Protein AF-A0A3R7E9Z3-F1 (afdb_monomer)

Structure (mmCIF, N/CA/C/O backbone):
data_AF-A0A3R7E9Z3-F1
#
_entry.id   AF-A0A3R7E9Z3-F1
#
loop_
_atom_site.group_PDB
_atom_site.id
_atom_site.type_symbol
_atom_site.label_atom_id
_atom_site.label_alt_id
_atom_site.label_comp_id
_atom_site.label_asym_id
_atom_site.label_entity_id
_atom_site.label_seq_id
_atom_site.pdbx_PDB_ins_code
_atom_site.Cartn_x
_atom_site.Cartn_y
_atom_site.Cartn_z
_atom_site.occupancy
_atom_site.B_iso_or_equiv
_atom_site.auth_seq_id
_atom_site.auth_comp_id
_atom_site.auth_asym_id
_atom_site.auth_atom_id
_atom_site.pdbx_PDB_model_num
ATOM 1 N N . MET A 1 1 ? -9.353 -17.789 -30.869 1.00 37.81 1 MET A N 1
ATOM 2 C CA . MET A 1 1 ? -8.575 -18.249 -29.701 1.00 37.81 1 MET A CA 1
ATOM 3 C C . MET A 1 1 ? -8.057 -16.999 -29.021 1.00 37.81 1 MET A C 1
ATOM 5 O O . MET A 1 1 ? -7.389 -16.222 -29.685 1.00 37.81 1 MET A O 1
ATOM 9 N N . VAL A 1 2 ? -8.479 -16.717 -27.787 1.00 46.06 2 VAL A N 1
ATOM 10 C CA . VAL A 1 2 ? -7.988 -15.546 -27.046 1.00 46.06 2 VAL A CA 1
ATOM 11 C C . VAL A 1 2 ? -6.638 -15.955 -26.483 1.00 46.06 2 VAL A C 1
ATOM 13 O O . VAL A 1 2 ? -6.584 -16.703 -25.510 1.00 46.06 2 VAL A O 1
ATOM 16 N N . GLU A 1 3 ? -5.557 -15.566 -27.155 1.00 47.97 3 GLU A N 1
ATOM 17 C CA . GLU A 1 3 ? -4.225 -15.721 -26.585 1.00 47.97 3 GLU A CA 1
ATOM 18 C C . GLU A 1 3 ? -4.211 -14.959 -25.264 1.00 47.97 3 GLU A C 1
ATOM 20 O O . GLU A 1 3 ? -4.475 -13.755 -25.214 1.00 47.97 3 GLU A O 1
ATOM 25 N N . VAL A 1 4 ? -3.974 -15.687 -24.175 1.00 54.28 4 VAL A N 1
ATOM 26 C CA . VAL A 1 4 ? -3.739 -15.102 -22.860 1.00 54.28 4 VAL A CA 1
ATOM 27 C C . VAL A 1 4 ? -2.379 -14.418 -22.957 1.00 54.28 4 VAL A C 1
ATOM 29 O O . VAL A 1 4 ? -1.350 -14.986 -22.604 1.00 54.28 4 VAL A O 1
ATOM 32 N N . CYS A 1 5 ? -2.357 -13.221 -23.543 1.00 60.66 5 CYS A N 1
ATOM 33 C CA . CYS A 1 5 ? -1.170 -12.393 -23.573 1.00 60.66 5 CYS A CA 1
ATOM 34 C C . CYS A 1 5 ? -0.888 -12.023 -22.117 1.00 60.66 5 CYS A C 1
ATOM 36 O O . CYS A 1 5 ? -1.665 -11.317 -21.475 1.00 60.66 5 CYS A O 1
ATOM 38 N N . VAL A 1 6 ? 0.186 -12.580 -21.567 1.00 60.25 6 VAL A N 1
ATOM 39 C CA . VAL A 1 6 ? 0.699 -12.203 -20.246 1.00 60.25 6 VAL A CA 1
ATOM 40 C C . VAL A 1 6 ? 1.762 -11.120 -20.420 1.00 60.25 6 VAL A C 1
ATOM 42 O O . VAL A 1 6 ? 1.798 -10.172 -19.642 1.00 60.25 6 VAL A O 1
ATOM 45 N N . VAL A 1 7 ? 2.565 -11.207 -21.486 1.00 63.84 7 VAL A N 1
ATOM 46 C CA . VAL A 1 7 ? 3.651 -10.277 -21.816 1.00 63.84 7 VAL A CA 1
ATOM 47 C C . VAL A 1 7 ? 3.610 -9.977 -23.315 1.00 63.84 7 VAL A C 1
ATOM 49 O O . VAL A 1 7 ? 3.433 -10.896 -24.115 1.00 63.84 7 VAL A O 1
ATOM 52 N N . LYS A 1 8 ? 3.745 -8.699 -23.686 1.00 65.25 8 LYS A N 1
ATOM 53 C CA . LYS A 1 8 ? 3.861 -8.261 -25.086 1.00 65.25 8 LYS A CA 1
ATOM 54 C C . LYS A 1 8 ? 5.124 -8.803 -25.775 1.00 65.25 8 LYS A C 1
ATOM 56 O O . LYS A 1 8 ? 5.996 -9.388 -25.137 1.00 65.25 8 LYS A O 1
ATOM 61 N N . SER A 1 9 ? 5.193 -8.636 -27.096 1.00 72.94 9 SER A N 1
ATOM 62 C CA . SER A 1 9 ? 6.244 -9.204 -27.944 1.00 72.94 9 SER A CA 1
ATOM 63 C C . SER A 1 9 ? 7.660 -8.782 -27.496 1.00 72.94 9 SER A C 1
ATOM 65 O O . SER A 1 9 ? 7.829 -7.731 -26.874 1.00 72.94 9 SER A O 1
ATOM 67 N N . PRO A 1 10 ? 8.713 -9.556 -27.818 1.00 72.25 10 PRO A N 1
ATOM 68 C CA . PRO A 1 10 ? 10.090 -9.213 -27.445 1.00 72.25 10 PRO A CA 1
ATOM 69 C C . PRO A 1 10 ? 10.573 -7.864 -28.009 1.00 72.25 10 PRO A C 1
ATOM 71 O O . PRO A 1 10 ? 11.439 -7.238 -27.403 1.00 72.25 10 PRO A O 1
ATOM 74 N N . ALA A 1 11 ? 9.989 -7.385 -29.114 1.00 73.94 11 ALA A N 1
ATOM 75 C CA . ALA A 1 11 ? 10.255 -6.047 -29.644 1.00 73.94 11 ALA A CA 1
ATOM 76 C C . ALA A 1 11 ? 9.700 -4.947 -28.718 1.00 73.94 11 ALA A C 1
ATOM 78 O O . ALA A 1 11 ? 10.416 -4.006 -28.389 1.00 73.94 11 ALA A O 1
ATOM 79 N N . ASP A 1 12 ? 8.477 -5.123 -28.203 1.00 74.50 12 ASP A N 1
ATOM 80 C CA . ASP A 1 12 ? 7.865 -4.194 -27.243 1.00 74.50 12 ASP A CA 1
ATOM 81 C C . ASP A 1 12 ? 8.639 -4.145 -25.914 1.00 74.50 1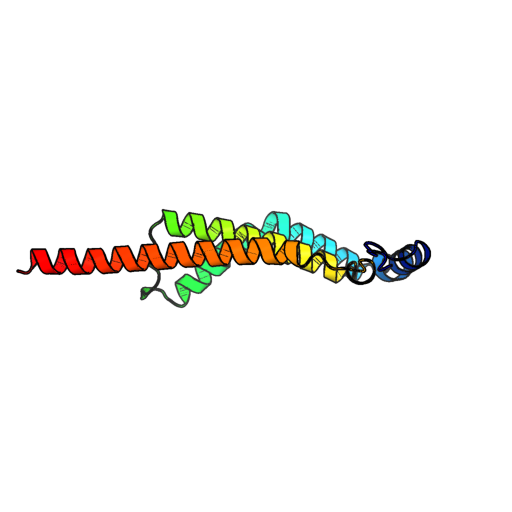2 ASP A C 1
ATOM 83 O O . ASP A 1 12 ? 8.715 -3.101 -25.267 1.00 74.50 12 ASP A O 1
ATOM 87 N N . PHE A 1 13 ? 9.229 -5.274 -25.498 1.00 75.94 13 PHE A N 1
ATOM 88 C CA . PHE A 1 13 ? 10.103 -5.329 -24.323 1.00 75.94 13 PHE A CA 1
ATOM 89 C C . PHE A 1 13 ? 11.381 -4.513 -24.524 1.00 75.94 13 PHE A C 1
ATOM 91 O O . PHE A 1 13 ? 11.788 -3.774 -23.627 1.00 75.94 13 PHE A O 1
ATOM 98 N N . GLN A 1 14 ? 12.011 -4.641 -25.692 1.00 78.56 14 GLN A N 1
ATOM 99 C CA . GLN A 1 14 ? 13.234 -3.914 -26.006 1.00 78.56 14 GLN A CA 1
ATOM 100 C C . GLN A 1 14 ? 12.973 -2.407 -26.119 1.00 78.56 14 GLN A C 1
ATOM 102 O O . GLN A 1 14 ? 13.747 -1.624 -25.570 1.00 78.56 14 GLN A O 1
ATOM 107 N N . ASP A 1 15 ? 11.856 -2.007 -26.728 1.00 81.06 15 ASP A N 1
ATOM 108 C CA . ASP A 1 15 ? 11.437 -0.605 -26.774 1.00 81.06 15 ASP A CA 1
ATOM 109 C C . ASP A 1 15 ? 11.167 -0.057 -25.370 1.00 81.06 15 ASP A C 1
ATOM 111 O O . ASP A 1 15 ? 11.746 0.964 -25.001 1.00 81.06 15 ASP A O 1
ATOM 115 N N . TRP A 1 16 ? 10.396 -0.769 -24.536 1.00 80.50 16 TRP A N 1
ATOM 116 C CA . TRP A 1 16 ? 10.174 -0.383 -23.137 1.00 80.50 16 TRP A CA 1
ATOM 117 C C . TRP A 1 16 ? 11.485 -0.236 -22.355 1.00 80.50 16 TRP A C 1
ATOM 119 O O . TRP A 1 16 ? 11.661 0.724 -21.602 1.00 80.50 16 TRP A O 1
ATOM 129 N N . TRP A 1 17 ? 12.424 -1.164 -22.544 1.00 80.38 17 TRP A N 1
ATOM 130 C CA . TRP A 1 17 ? 13.727 -1.120 -21.887 1.00 80.38 17 TRP A CA 1
ATOM 131 C C . TRP A 1 17 ? 14.530 0.120 -22.303 1.00 80.38 17 TRP A C 1
ATOM 133 O O . TRP A 1 17 ? 15.148 0.791 -21.479 1.00 80.38 17 TRP A O 1
ATOM 143 N N . VAL A 1 18 ? 14.508 0.479 -23.583 1.00 80.31 18 VAL A N 1
ATOM 144 C CA . VAL A 1 18 ? 15.250 1.646 -24.072 1.00 80.31 18 VAL A CA 1
ATOM 145 C C . VAL A 1 18 ? 14.574 2.960 -23.670 1.00 80.31 18 VAL A C 1
ATOM 147 O O . VAL A 1 18 ? 15.277 3.933 -23.400 1.00 80.31 18 VAL A O 1
ATOM 150 N N . THR A 1 19 ? 13.243 3.014 -23.589 1.00 76.19 19 THR A N 1
ATOM 151 C CA . THR A 1 19 ? 12.517 4.261 -23.302 1.00 76.19 19 THR A CA 1
ATOM 152 C C . THR A 1 19 ? 12.292 4.519 -21.814 1.00 76.19 19 THR A C 1
ATOM 154 O O . THR A 1 19 ? 12.465 5.647 -21.364 1.00 76.19 19 THR A O 1
ATOM 157 N N . GLU A 1 20 ? 11.908 3.502 -21.039 1.00 74.69 20 GLU A N 1
ATOM 158 C CA . GLU A 1 20 ? 11.457 3.666 -19.645 1.00 74.69 20 GLU A CA 1
ATOM 159 C C . GLU A 1 20 ? 12.565 3.321 -18.633 1.00 74.69 20 GLU A C 1
ATOM 161 O O . GLU A 1 20 ? 12.675 3.961 -17.589 1.00 74.69 20 GLU A O 1
ATOM 166 N N . MET A 1 21 ? 13.439 2.352 -18.938 1.00 69.50 21 MET A N 1
ATOM 167 C CA . MET A 1 21 ? 14.581 2.001 -18.071 1.00 69.50 21 MET A CA 1
ATOM 168 C C . MET A 1 21 ? 15.774 2.955 -18.241 1.00 69.50 21 MET A C 1
ATOM 170 O O . MET A 1 21 ? 16.552 3.139 -17.307 1.00 69.50 21 MET A O 1
ATOM 174 N N . ASN A 1 22 ? 15.897 3.612 -19.397 1.00 68.00 22 ASN A N 1
ATOM 175 C CA . ASN A 1 22 ? 16.953 4.595 -19.667 1.00 68.00 22 ASN A CA 1
ATOM 176 C C . ASN A 1 22 ? 16.599 6.009 -19.147 1.00 68.00 22 ASN A C 1
ATOM 178 O O . ASN A 1 22 ? 17.460 6.880 -19.021 1.00 68.00 22 ASN A O 1
ATOM 182 N N . ALA A 1 23 ? 15.332 6.236 -18.780 1.00 63.88 23 ALA A N 1
ATOM 183 C CA . ALA A 1 23 ? 14.871 7.436 -18.092 1.00 63.88 23 ALA A CA 1
ATOM 184 C C . ALA A 1 23 ? 15.157 7.317 -16.581 1.00 63.88 23 ALA A C 1
ATOM 186 O O . ALA A 1 23 ? 14.318 6.884 -15.790 1.00 63.88 23 ALA A O 1
ATOM 187 N N . GLY A 1 24 ? 16.361 7.712 -16.153 1.00 69.19 24 GLY A N 1
ATOM 188 C CA . GLY A 1 24 ? 16.870 7.470 -14.790 1.00 69.19 24 GLY A CA 1
ATOM 189 C C . GLY A 1 24 ? 15.958 7.898 -13.622 1.00 69.19 24 GLY A C 1
ATOM 190 O O . GLY A 1 24 ? 16.040 7.318 -12.539 1.00 69.19 24 GLY A O 1
ATOM 191 N N . TYR A 1 25 ? 15.047 8.857 -13.822 1.00 81.00 25 TYR A N 1
ATOM 192 C CA . TYR A 1 25 ? 14.107 9.303 -12.785 1.00 81.00 25 TYR A CA 1
ATOM 193 C C . TYR A 1 25 ? 13.040 8.254 -12.422 1.00 81.00 25 TYR A C 1
ATOM 195 O O . TYR A 1 25 ? 12.749 8.062 -11.241 1.00 81.00 25 TYR A O 1
ATOM 203 N N . GLN A 1 26 ? 12.466 7.550 -13.403 1.00 81.12 26 GLN A N 1
ATOM 204 C CA . GLN A 1 26 ? 11.424 6.544 -13.144 1.00 81.12 26 GLN A CA 1
ATOM 205 C C . GLN A 1 26 ? 11.994 5.326 -12.421 1.00 81.12 26 GLN A C 1
ATOM 207 O O . GLN A 1 26 ? 11.369 4.792 -11.502 1.00 81.12 26 GLN A O 1
ATOM 212 N N . LEU A 1 27 ? 13.216 4.936 -12.787 1.00 82.56 27 LEU A N 1
ATOM 213 C CA . LEU A 1 27 ? 13.947 3.877 -12.106 1.00 82.56 27 LEU A CA 1
ATOM 214 C C . LEU A 1 27 ? 14.239 4.252 -10.648 1.00 82.56 27 LEU A C 1
ATOM 216 O O . LEU A 1 27 ? 13.983 3.456 -9.746 1.00 82.56 27 LEU A O 1
ATOM 220 N N . TYR A 1 28 ? 14.703 5.482 -10.404 1.00 85.38 28 TYR A N 1
ATOM 221 C CA . TYR A 1 28 ? 14.943 5.982 -9.050 1.00 85.38 28 TYR A CA 1
ATOM 222 C C . TYR A 1 28 ? 13.665 5.979 -8.201 1.00 85.38 28 TYR A C 1
ATOM 224 O O . TYR A 1 28 ? 13.670 5.479 -7.075 1.00 85.38 28 TYR A O 1
ATOM 232 N N . LEU A 1 29 ? 12.551 6.472 -8.755 1.00 85.69 29 LEU A N 1
ATOM 233 C CA . LEU A 1 29 ? 11.248 6.455 -8.090 1.00 85.69 29 LEU A CA 1
ATOM 234 C C . LEU A 1 29 ? 10.805 5.021 -7.758 1.00 85.69 29 LEU A C 1
ATOM 236 O O . LEU A 1 29 ? 10.341 4.767 -6.650 1.00 85.69 29 LEU A O 1
ATOM 240 N N . CYS A 1 30 ? 10.979 4.075 -8.684 1.00 85.94 30 CYS A N 1
ATOM 241 C CA . CYS A 1 30 ? 10.655 2.666 -8.466 1.00 85.94 30 CYS A CA 1
ATOM 242 C C . CYS A 1 30 ? 11.481 2.052 -7.330 1.00 85.94 30 CYS A C 1
ATOM 244 O O . CYS A 1 30 ? 10.916 1.457 -6.412 1.00 85.94 30 CYS A O 1
ATOM 246 N N . VAL A 1 31 ? 12.802 2.252 -7.337 1.00 87.25 31 VAL A N 1
ATOM 247 C CA . VAL A 1 31 ? 13.694 1.766 -6.272 1.00 87.25 31 VAL A CA 1
ATOM 248 C C . VAL A 1 31 ? 13.303 2.362 -4.920 1.00 87.25 31 VAL A C 1
ATOM 250 O O . VAL A 1 31 ? 13.236 1.642 -3.924 1.00 87.25 31 VAL A O 1
ATOM 253 N N . LEU A 1 32 ? 12.980 3.654 -4.878 1.00 90.12 32 LEU A N 1
ATOM 254 C CA . LEU A 1 32 ? 12.547 4.340 -3.663 1.00 90.12 32 LEU A CA 1
ATOM 255 C C . LEU A 1 32 ? 11.192 3.819 -3.154 1.00 90.12 32 LEU A C 1
ATOM 257 O O . LEU A 1 32 ? 11.037 3.582 -1.957 1.00 90.12 32 LEU A O 1
ATOM 261 N N . LEU A 1 33 ? 10.232 3.552 -4.042 1.00 87.94 33 LEU A N 1
ATOM 262 C CA . LEU A 1 33 ? 8.944 2.947 -3.684 1.00 87.94 33 LEU A CA 1
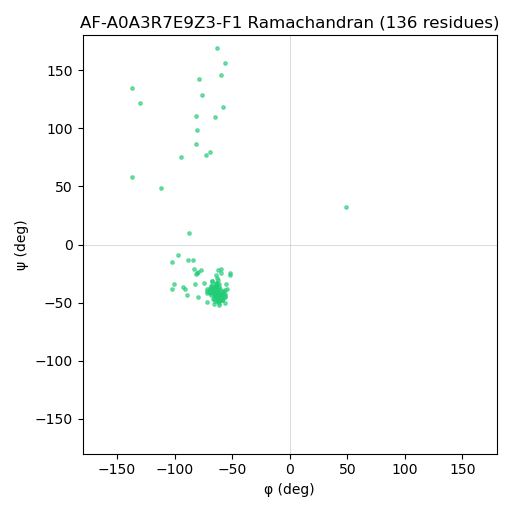ATOM 263 C C . LEU A 1 33 ? 9.096 1.499 -3.190 1.00 87.94 33 LEU A C 1
ATOM 265 O O . LEU A 1 33 ? 8.436 1.110 -2.225 1.00 87.94 33 LEU A O 1
ATOM 269 N N . LEU A 1 34 ? 9.996 0.715 -3.789 1.00 87.69 34 LEU A N 1
ATOM 270 C CA . LEU A 1 34 ? 10.342 -0.630 -3.313 1.00 87.69 34 LEU A CA 1
ATOM 271 C C . LEU A 1 34 ? 11.010 -0.582 -1.936 1.00 87.69 34 LEU A C 1
ATOM 273 O O . LEU A 1 34 ? 10.657 -1.357 -1.045 1.00 87.69 34 LEU A O 1
ATOM 277 N N . PHE A 1 35 ? 11.923 0.366 -1.732 1.00 89.31 35 PHE A N 1
ATOM 278 C CA . PHE A 1 35 ? 12.534 0.607 -0.431 1.00 89.31 35 PHE A CA 1
ATOM 279 C C . PHE A 1 35 ? 11.476 0.973 0.619 1.00 89.31 35 PHE A C 1
ATOM 281 O O . PHE A 1 35 ? 11.461 0.404 1.711 1.00 89.31 35 PHE A O 1
ATOM 288 N N . PHE A 1 36 ? 10.527 1.849 0.282 1.00 88.00 36 PHE A N 1
ATOM 289 C CA . PHE A 1 36 ? 9.424 2.210 1.175 1.00 88.00 36 PHE A CA 1
ATOM 290 C C . PHE A 1 36 ? 8.496 1.031 1.472 1.00 88.00 36 PHE A C 1
ATOM 292 O O . PHE A 1 36 ? 8.096 0.852 2.622 1.00 88.00 36 PHE A O 1
ATOM 299 N N . SER A 1 37 ? 8.208 0.191 0.477 1.00 88.62 37 SER A N 1
ATOM 300 C CA . SER A 1 37 ? 7.434 -1.042 0.652 1.00 88.62 37 SER A CA 1
ATOM 301 C C . SER A 1 37 ? 8.086 -1.981 1.678 1.00 88.62 37 SER A C 1
ATOM 303 O O . SER A 1 37 ? 7.404 -2.538 2.538 1.00 88.62 37 SER A O 1
ATOM 305 N N . LEU A 1 38 ? 9.414 -2.119 1.643 1.00 86.88 38 LEU A N 1
ATOM 306 C CA . LEU A 1 38 ? 10.156 -3.018 2.531 1.00 86.88 38 LEU A CA 1
ATOM 307 C C . LEU A 1 38 ? 10.382 -2.438 3.932 1.00 86.88 38 LEU A C 1
ATOM 309 O O . LEU A 1 38 ? 10.194 -3.142 4.924 1.00 86.88 38 LEU A O 1
ATOM 313 N N . VAL A 1 39 ? 10.789 -1.171 4.014 1.00 87.38 39 VAL A N 1
ATOM 314 C CA . VAL A 1 39 ? 11.306 -0.566 5.253 1.00 87.38 39 VAL A CA 1
ATOM 315 C C . VAL A 1 39 ? 10.266 0.318 5.938 1.00 87.38 39 VAL A C 1
ATOM 317 O O . VAL A 1 39 ? 10.159 0.320 7.165 1.00 87.38 39 VAL A O 1
ATOM 320 N N . ILE A 1 40 ? 9.477 1.066 5.163 1.00 87.50 40 ILE A N 1
ATOM 321 C CA . ILE A 1 40 ? 8.641 2.160 5.684 1.00 87.50 40 ILE A CA 1
ATOM 322 C C . ILE A 1 40 ? 7.165 1.765 5.826 1.00 87.50 40 ILE A C 1
ATOM 324 O O . ILE A 1 40 ? 6.428 2.403 6.576 1.00 87.50 40 ILE A O 1
ATOM 328 N N . ALA A 1 41 ? 6.721 0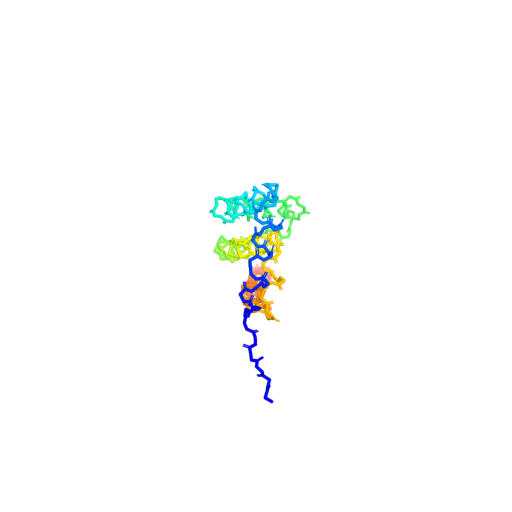.666 5.216 1.00 85.81 41 ALA A N 1
ATOM 329 C CA . ALA A 1 41 ? 5.326 0.232 5.303 1.00 85.81 41 ALA A CA 1
ATOM 330 C C . ALA A 1 41 ? 4.827 0.073 6.758 1.00 85.81 41 ALA A C 1
ATOM 332 O O . ALA A 1 41 ? 3.702 0.455 7.076 1.00 85.81 41 ALA A O 1
ATOM 333 N N . MET A 1 42 ? 5.669 -0.424 7.673 1.00 84.75 42 MET A N 1
ATOM 334 C CA . MET A 1 42 ? 5.301 -0.603 9.086 1.00 84.75 42 MET A CA 1
ATOM 335 C C . MET A 1 42 ? 5.186 0.727 9.857 1.00 84.75 42 MET A C 1
ATOM 337 O O . MET A 1 42 ? 4.168 0.941 10.525 1.00 84.75 42 MET A O 1
ATOM 341 N N . PRO A 1 43 ? 6.166 1.653 9.793 1.00 86.50 43 PRO A N 1
ATOM 342 C CA . PRO A 1 43 ? 5.992 2.979 10.379 1.00 86.50 43 PRO A CA 1
ATOM 343 C C . PRO A 1 43 ? 4.868 3.788 9.714 1.00 86.50 43 PRO A C 1
ATOM 345 O O . PRO A 1 43 ? 4.167 4.495 10.431 1.00 86.50 43 PRO A O 1
ATOM 348 N N . MET A 1 44 ? 4.610 3.638 8.408 1.00 84.44 44 MET A N 1
ATOM 349 C CA . MET A 1 44 ? 3.437 4.237 7.748 1.00 84.44 44 MET A CA 1
ATOM 350 C C . MET A 1 44 ? 2.123 3.710 8.322 1.00 84.44 44 MET A C 1
ATOM 352 O O . MET A 1 44 ? 1.255 4.507 8.676 1.00 84.44 44 MET A O 1
ATOM 356 N N . ALA A 1 45 ? 1.993 2.391 8.498 1.00 85.56 45 ALA A N 1
ATOM 357 C CA . ALA A 1 45 ? 0.826 1.814 9.157 1.00 85.56 45 ALA A CA 1
ATOM 358 C C . ALA A 1 45 ? 0.656 2.418 10.561 1.00 85.56 45 ALA A C 1
ATOM 360 O O . ALA A 1 45 ? -0.393 2.970 10.877 1.00 85.56 45 ALA A O 1
ATOM 361 N N . ARG A 1 46 ? 1.711 2.448 11.382 1.00 85.69 46 ARG A N 1
ATOM 362 C CA . ARG A 1 46 ? 1.657 3.076 12.717 1.00 85.69 46 ARG A CA 1
ATOM 363 C C . ARG A 1 46 ? 1.258 4.550 12.674 1.00 85.69 46 ARG A C 1
ATOM 365 O O . ARG A 1 46 ? 0.473 4.969 13.520 1.00 85.69 46 ARG A O 1
ATOM 372 N N . LEU A 1 47 ? 1.764 5.313 11.707 1.00 86.69 47 LEU A N 1
ATOM 373 C CA . LEU A 1 47 ? 1.444 6.727 11.533 1.00 86.69 47 LEU A CA 1
ATOM 374 C C . LEU A 1 47 ? -0.020 6.929 11.135 1.00 86.69 47 LEU A C 1
ATOM 376 O O . LEU A 1 47 ? -0.677 7.801 11.692 1.00 86.69 47 LEU A O 1
ATOM 380 N N . THR A 1 48 ? -0.571 6.091 10.254 1.00 84.38 48 THR A N 1
ATOM 381 C CA . THR A 1 48 ? -2.009 6.144 9.938 1.00 84.38 48 THR A CA 1
ATOM 382 C C . THR A 1 48 ? -2.877 5.849 11.151 1.00 84.38 48 THR A C 1
ATOM 384 O O . THR A 1 48 ? -3.837 6.580 11.392 1.00 84.38 48 THR A O 1
ATOM 387 N N . PHE A 1 49 ? -2.503 4.870 11.983 1.00 81.44 49 PHE A N 1
ATOM 388 C CA . PHE A 1 49 ? -3.186 4.670 13.258 1.00 81.44 49 PHE A CA 1
ATOM 389 C C . PHE A 1 49 ? -3.010 5.878 14.180 1.00 81.44 49 PHE A C 1
ATOM 391 O O . PHE A 1 49 ? -3.974 6.359 14.754 1.00 81.44 49 PHE A O 1
ATOM 398 N N . PHE A 1 50 ? -1.809 6.430 14.301 1.00 82.69 50 PHE A N 1
ATOM 399 C CA . PHE A 1 50 ? -1.584 7.609 15.133 1.00 82.69 50 PHE A CA 1
ATOM 400 C C . PHE A 1 50 ? -2.457 8.806 14.712 1.00 82.69 50 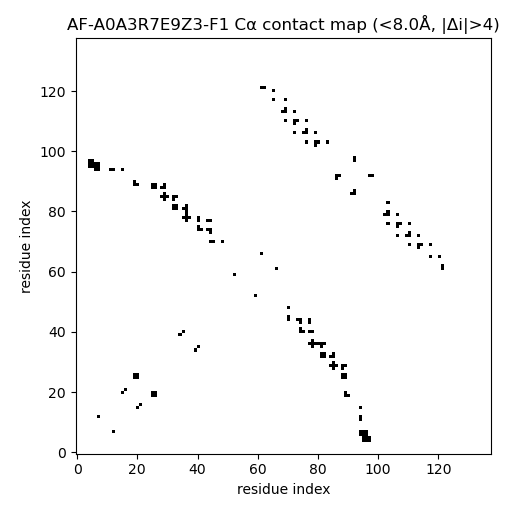PHE A C 1
ATOM 402 O O . PHE A 1 50 ? -3.124 9.403 15.555 1.00 82.69 50 PHE A O 1
ATOM 409 N N . LEU A 1 51 ? -2.524 9.107 13.413 1.00 82.88 51 LEU A N 1
ATOM 410 C CA . LEU A 1 51 ? -3.370 10.171 12.867 1.00 82.88 51 LEU A CA 1
ATOM 411 C C . LEU A 1 51 ? -4.852 9.912 13.140 1.00 82.88 51 LEU A C 1
ATOM 413 O O . LEU A 1 51 ? -5.570 10.797 13.598 1.00 82.88 51 LEU A O 1
ATOM 417 N N . LEU A 1 52 ? -5.310 8.686 12.906 1.00 79.25 52 LEU A N 1
ATOM 418 C CA . LEU A 1 52 ? -6.706 8.319 13.098 1.00 79.25 52 LEU A CA 1
ATOM 419 C C . LEU A 1 52 ? -7.102 8.345 14.592 1.00 79.25 52 LEU A C 1
ATOM 421 O O . LEU A 1 52 ? -8.215 8.758 14.923 1.00 79.25 52 LEU A O 1
ATOM 425 N N . HIS A 1 53 ? -6.164 8.043 15.500 1.00 76.44 53 HIS A N 1
ATOM 426 C CA . HIS A 1 53 ? -6.335 8.241 16.943 1.00 76.44 53 HIS A CA 1
ATOM 427 C C . HIS A 1 53 ? -6.445 9.719 17.308 1.00 76.44 53 HIS A C 1
ATOM 429 O O . HIS A 1 53 ? -7.354 10.098 18.042 1.00 76.44 53 HIS A O 1
ATOM 435 N N . SER A 1 54 ? -5.554 10.550 16.763 1.00 78.50 54 SER A N 1
ATOM 436 C CA . SER A 1 54 ? -5.548 11.992 17.008 1.00 78.50 54 SER A CA 1
ATOM 437 C C . SER A 1 54 ? -6.835 12.670 16.532 1.00 78.50 54 SER A C 1
ATOM 439 O O . SER A 1 54 ? -7.278 13.631 17.153 1.00 78.50 54 SER A O 1
ATOM 441 N N . LEU A 1 55 ? -7.435 12.185 15.441 1.00 79.94 55 LEU A N 1
ATOM 442 C CA . LEU A 1 55 ? -8.670 12.736 14.877 1.00 79.94 55 LEU A CA 1
ATOM 443 C C . LEU A 1 55 ? -9.935 12.240 15.591 1.00 79.94 55 LEU A C 1
ATOM 445 O O . LEU A 1 55 ? -10.965 12.908 15.540 1.00 79.94 55 LEU A O 1
ATOM 449 N N . THR A 1 56 ? -9.894 11.066 16.231 1.00 70.75 56 THR A N 1
ATOM 450 C CA . THR A 1 56 ? -11.080 10.449 16.852 1.00 70.75 56 THR A CA 1
ATOM 451 C C . THR A 1 56 ? -10.807 9.845 18.239 1.00 70.75 56 THR A C 1
ATOM 453 O O . THR A 1 56 ? -11.091 8.664 18.462 1.00 70.75 56 THR A O 1
ATOM 456 N N . PRO A 1 57 ? -10.319 10.634 19.216 1.00 65.50 57 PRO A N 1
ATOM 457 C CA . PRO A 1 57 ? -9.854 10.122 20.510 1.00 65.50 57 PRO A CA 1
ATOM 458 C C . PRO A 1 57 ? -10.931 9.334 21.280 1.00 65.50 57 PRO A C 1
ATOM 460 O O . PRO A 1 57 ? -10.652 8.257 21.809 1.00 65.50 57 PRO A O 1
ATOM 463 N N . ASP A 1 58 ? -12.187 9.791 21.259 1.00 63.09 58 ASP A N 1
ATOM 464 C CA . ASP A 1 58 ? -13.283 9.175 22.027 1.00 63.09 58 ASP A CA 1
ATOM 465 C C . ASP A 1 58 ? -13.830 7.878 21.415 1.00 63.09 58 ASP A C 1
ATOM 467 O O . ASP A 1 58 ? -14.435 7.045 22.098 1.00 63.09 58 ASP A O 1
ATOM 471 N N . ARG A 1 59 ? -13.632 7.671 20.108 1.00 59.50 59 ARG A N 1
ATOM 472 C CA . ARG A 1 59 ? -14.136 6.477 19.411 1.00 59.50 59 ARG A CA 1
ATOM 473 C C . ARG A 1 59 ? -13.149 5.315 19.448 1.00 59.50 59 ARG A C 1
ATOM 475 O O . ARG A 1 59 ? -13.549 4.186 19.171 1.00 59.50 59 ARG A O 1
ATOM 482 N N . TRP A 1 60 ? -11.901 5.568 19.829 1.00 56.66 60 TRP A N 1
ATOM 483 C CA . TRP A 1 60 ? -10.762 4.689 19.572 1.00 56.66 60 TRP A CA 1
ATOM 484 C C . TRP A 1 60 ? -10.162 4.027 20.817 1.00 56.66 60 TRP A C 1
ATOM 486 O O . TRP A 1 60 ? -8.949 3.964 21.001 1.00 56.66 60 TRP A O 1
ATOM 496 N N . LYS A 1 61 ? -11.023 3.447 21.655 1.00 59.88 61 LYS A N 1
ATOM 497 C CA . LYS A 1 61 ? -10.617 2.470 22.677 1.00 59.88 61 LYS A CA 1
ATOM 498 C C . LYS A 1 61 ? -10.773 1.056 22.114 1.00 59.88 61 LYS A C 1
ATOM 500 O O . LYS A 1 61 ? -11.745 0.368 22.413 1.00 59.88 61 LYS A O 1
ATOM 505 N N . TRP A 1 62 ? -9.848 0.656 21.242 1.00 60.69 62 TRP A N 1
ATOM 506 C CA . TRP A 1 62 ? -9.765 -0.723 20.750 1.00 60.69 62 TRP A CA 1
ATOM 507 C C . TRP A 1 62 ? -9.085 -1.612 21.801 1.00 60.69 62 TRP A C 1
ATOM 509 O O . TRP A 1 62 ? -8.125 -1.159 22.431 1.00 60.69 62 TRP A O 1
ATOM 519 N N . PRO A 1 63 ? -9.519 -2.871 21.985 1.00 62.19 63 PRO A N 1
ATOM 520 C CA . PRO A 1 63 ? -8.728 -3.841 22.733 1.00 62.19 63 PRO A CA 1
ATOM 521 C C . PRO A 1 63 ? -7.360 -4.031 22.056 1.00 62.19 63 PRO A C 1
ATOM 523 O O . PRO A 1 63 ? -7.243 -3.941 20.831 1.00 62.19 63 PRO A O 1
ATOM 526 N N . GLY A 1 64 ? -6.311 -4.258 22.855 1.00 66.81 64 GLY A N 1
ATOM 527 C CA . GLY A 1 64 ? -4.925 -4.307 22.369 1.00 66.81 64 GLY A CA 1
ATOM 528 C C . GLY A 1 64 ? -4.702 -5.319 21.240 1.00 66.81 64 GLY A C 1
ATOM 529 O O . GLY A 1 64 ? -3.952 -5.036 20.311 1.00 66.81 64 GLY A O 1
ATOM 530 N N . GLU A 1 65 ? -5.417 -6.443 21.272 1.00 63.19 65 GLU A N 1
ATOM 531 C CA . GLU A 1 65 ? -5.360 -7.507 20.260 1.00 63.19 65 GLU A CA 1
ATOM 532 C C . GLU A 1 65 ? -6.011 -7.107 18.926 1.00 63.19 65 GLU A C 1
ATOM 534 O O . GLU A 1 65 ? -5.434 -7.323 17.863 1.00 63.19 65 GLU A O 1
ATOM 539 N N . ALA A 1 66 ? -7.164 -6.432 18.952 1.00 63.78 66 ALA A N 1
ATOM 540 C CA . ALA A 1 66 ? -7.799 -5.927 17.732 1.00 63.78 66 ALA A CA 1
ATOM 541 C C . ALA A 1 66 ? -6.911 -4.887 17.032 1.00 63.78 66 ALA A C 1
ATOM 543 O O . ALA A 1 66 ? -6.828 -4.852 15.803 1.00 63.78 66 ALA A O 1
ATOM 544 N N . ARG A 1 67 ? -6.193 -4.073 17.820 1.00 70.81 67 ARG A N 1
ATOM 545 C CA . ARG A 1 67 ? -5.228 -3.093 17.311 1.00 70.81 67 ARG A CA 1
ATOM 546 C C . ARG A 1 67 ? -4.033 -3.762 16.632 1.00 70.81 67 ARG A C 1
ATOM 548 O O . ARG A 1 67 ? -3.592 -3.268 15.599 1.00 70.81 67 ARG A O 1
ATOM 555 N N . THR A 1 68 ? -3.489 -4.846 17.185 1.00 74.88 68 THR A N 1
ATOM 556 C CA . THR A 1 68 ? -2.346 -5.541 16.572 1.00 74.88 68 THR A CA 1
ATOM 557 C C . THR A 1 68 ? -2.752 -6.287 15.306 1.00 74.88 68 THR A C 1
ATOM 559 O O . THR A 1 68 ? -2.026 -6.208 14.315 1.00 74.88 68 THR A O 1
ATOM 562 N N . MET A 1 69 ? -3.930 -6.923 15.297 1.00 71.88 69 MET A N 1
ATOM 563 C CA . MET A 1 69 ? -4.453 -7.614 14.114 1.00 71.88 69 MET A CA 1
ATOM 564 C C . MET A 1 69 ? -4.665 -6.658 12.939 1.00 71.88 69 MET A C 1
ATOM 566 O O . MET A 1 69 ? -4.122 -6.883 11.860 1.00 71.88 69 MET A O 1
ATOM 570 N N . ILE A 1 70 ? -5.386 -5.551 13.141 1.00 80.31 70 ILE A N 1
ATOM 571 C CA . ILE A 1 70 ? -5.650 -4.608 12.047 1.00 80.31 70 ILE A CA 1
ATOM 572 C C . ILE A 1 70 ? -4.377 -3.897 11.579 1.00 80.31 70 ILE A C 1
ATOM 574 O O . ILE A 1 70 ? -4.232 -3.599 10.396 1.00 80.31 70 ILE A O 1
ATOM 578 N N . LEU A 1 71 ? -3.418 -3.657 12.478 1.00 84.75 71 LEU A N 1
ATOM 579 C CA . LEU A 1 71 ? -2.148 -3.026 12.132 1.00 84.75 71 LEU A CA 1
ATOM 580 C C . LEU A 1 71 ? -1.306 -3.907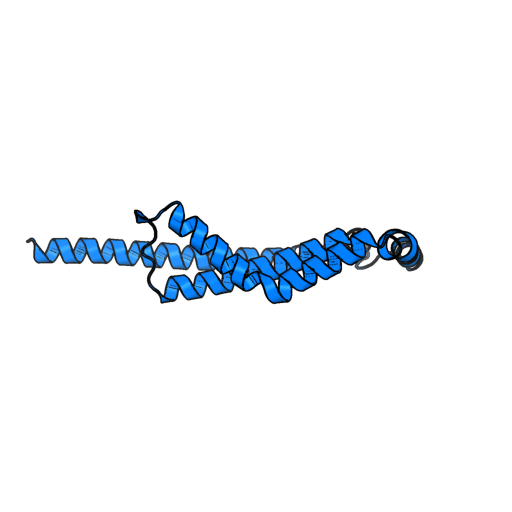 11.207 1.00 84.75 71 LEU A C 1
ATOM 582 O O . LEU A 1 71 ? -0.692 -3.384 10.278 1.00 84.75 71 LEU A O 1
ATOM 586 N N . TRP A 1 72 ? -1.316 -5.223 11.422 1.00 82.06 72 TRP A N 1
ATOM 587 C CA . TRP A 1 72 ? -0.623 -6.168 10.551 1.00 82.06 72 TRP A CA 1
ATOM 588 C C . TRP A 1 72 ? -1.228 -6.212 9.145 1.00 82.06 72 TRP A C 1
ATOM 590 O O . TRP A 1 72 ? -0.502 -6.125 8.156 1.00 82.06 72 TRP A O 1
ATOM 600 N N . GLU A 1 73 ? -2.554 -6.246 9.046 1.00 84.56 73 GLU A N 1
ATOM 601 C CA . GLU A 1 73 ? -3.248 -6.215 7.753 1.00 84.56 73 GLU A CA 1
ATOM 602 C C . GLU A 1 73 ? -3.031 -4.885 7.025 1.00 84.56 73 GLU A C 1
ATOM 604 O O . GLU A 1 73 ? -2.818 -4.843 5.816 1.00 84.56 73 GLU A O 1
ATOM 609 N N . THR A 1 74 ? -3.030 -3.774 7.765 1.00 84.31 74 THR A N 1
ATOM 610 C CA . THR A 1 74 ? -2.782 -2.442 7.195 1.00 84.31 74 THR A CA 1
ATOM 611 C C . THR A 1 74 ? -1.336 -2.316 6.705 1.00 84.31 74 THR A C 1
ATOM 613 O O . THR A 1 74 ? -1.085 -1.729 5.655 1.00 84.31 74 THR A O 1
ATOM 616 N N . TYR A 1 75 ? -0.378 -2.913 7.422 1.00 87.50 75 TYR A N 1
ATOM 617 C CA . TYR A 1 75 ? 1.009 -3.040 6.971 1.00 87.50 75 TYR A CA 1
ATOM 618 C C . TYR A 1 75 ? 1.106 -3.806 5.645 1.00 87.50 75 TYR A C 1
ATOM 620 O O . TYR A 1 75 ? 1.759 -3.329 4.714 1.00 87.50 75 TYR A O 1
ATOM 628 N N . TRP A 1 76 ? 0.432 -4.954 5.534 1.00 84.31 76 TRP A N 1
ATOM 629 C CA . TRP A 1 76 ? 0.394 -5.738 4.297 1.00 84.31 76 TRP A CA 1
ATOM 630 C C . TRP A 1 76 ? -0.216 -4.956 3.136 1.00 84.31 76 TRP A C 1
ATOM 632 O O . TRP A 1 76 ? 0.352 -4.946 2.041 1.00 84.31 76 TRP A O 1
ATOM 642 N N . LEU A 1 77 ? -1.311 -4.237 3.387 1.00 86.81 77 LEU A N 1
ATOM 643 C CA . LEU A 1 77 ? -1.956 -3.378 2.400 1.00 86.81 77 LEU A CA 1
ATOM 644 C C . LEU A 1 77 ? -1.002 -2.290 1.880 1.00 86.81 77 LEU A C 1
ATOM 646 O O . LEU A 1 77 ? -0.861 -2.122 0.669 1.00 86.81 77 LEU A O 1
ATOM 650 N N . PHE A 1 78 ? -0.298 -1.589 2.775 1.00 87.44 78 PHE A N 1
ATOM 651 C CA . PHE A 1 78 ? 0.689 -0.578 2.383 1.00 87.44 78 PHE A CA 1
ATOM 652 C C . PHE A 1 78 ? 1.865 -1.176 1.619 1.00 87.44 78 PHE A C 1
ATOM 654 O O . PHE A 1 78 ? 2.297 -0.610 0.616 1.00 87.44 78 PHE A O 1
ATOM 661 N N . ARG A 1 79 ? 2.368 -2.333 2.055 1.00 86.50 79 ARG A N 1
ATOM 662 C CA . ARG A 1 79 ? 3.485 -3.019 1.404 1.00 86.50 79 ARG A CA 1
ATOM 663 C C . ARG A 1 79 ? 3.142 -3.398 -0.034 1.00 86.50 79 ARG A C 1
ATOM 665 O O . ARG A 1 79 ? 3.896 -3.059 -0.947 1.00 86.50 79 ARG A O 1
ATOM 672 N N . VAL A 1 80 ? 1.999 -4.051 -0.241 1.00 86.94 80 VAL A N 1
ATOM 673 C CA . VAL A 1 80 ? 1.547 -4.456 -1.578 1.00 86.94 80 VAL A CA 1
ATOM 674 C C . VAL A 1 80 ? 1.155 -3.242 -2.421 1.00 86.94 80 VAL A C 1
ATOM 676 O O . VAL A 1 80 ? 1.503 -3.190 -3.597 1.00 86.94 80 VAL A O 1
ATOM 679 N N . GLY A 1 81 ? 0.512 -2.231 -1.831 1.00 85.38 81 GLY A N 1
ATOM 680 C CA . GLY A 1 81 ? 0.171 -0.984 -2.519 1.00 85.38 81 GLY A CA 1
ATOM 681 C C . GLY A 1 81 ? 1.401 -0.239 -3.045 1.00 85.38 81 GLY A C 1
ATOM 682 O O . GLY A 1 81 ? 1.447 0.111 -4.222 1.00 85.38 81 GLY A O 1
ATOM 683 N N . LEU A 1 82 ? 2.433 -0.066 -2.212 1.00 86.75 82 LEU A N 1
ATOM 684 C CA . LEU A 1 82 ? 3.698 0.567 -2.608 1.00 86.75 82 LEU A CA 1
ATOM 685 C C . LEU A 1 82 ? 4.454 -0.253 -3.659 1.00 86.75 82 LEU A C 1
ATOM 687 O O . LEU A 1 82 ? 5.020 0.318 -4.587 1.00 86.75 82 LEU A O 1
ATOM 691 N N . PHE A 1 83 ? 4.421 -1.583 -3.555 1.00 86.06 83 PHE A N 1
ATOM 692 C CA . PHE A 1 83 ? 4.980 -2.466 -4.577 1.00 86.06 83 PHE A CA 1
ATOM 693 C C . PHE A 1 83 ? 4.267 -2.288 -5.925 1.00 86.06 83 PHE A C 1
ATOM 695 O O . PHE A 1 83 ? 4.911 -2.103 -6.953 1.00 86.06 83 PHE A O 1
ATOM 702 N N . CYS A 1 84 ? 2.934 -2.254 -5.925 1.00 84.31 84 CYS A N 1
ATOM 703 C CA . CYS A 1 84 ? 2.149 -2.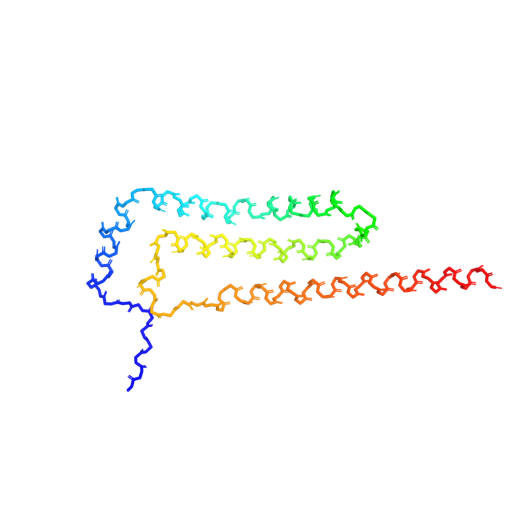021 -7.135 1.00 84.31 84 CYS A CA 1
ATOM 704 C C . CYS A 1 84 ? 2.405 -0.629 -7.733 1.00 84.31 84 CYS A C 1
ATOM 706 O O . CYS A 1 84 ? 2.532 -0.501 -8.950 1.00 84.31 84 CYS A O 1
ATOM 708 N N . ALA A 1 85 ? 2.538 0.397 -6.889 1.00 83.62 85 ALA A N 1
ATOM 709 C CA . ALA A 1 85 ? 2.901 1.745 -7.316 1.00 83.62 85 ALA A CA 1
ATOM 710 C C . ALA A 1 85 ? 4.301 1.787 -7.952 1.00 83.62 85 ALA A C 1
ATOM 712 O O . ALA A 1 85 ? 4.490 2.458 -8.964 1.00 83.62 85 ALA A O 1
ATOM 713 N N . ALA A 1 86 ? 5.265 1.026 -7.420 1.00 85.06 86 ALA A N 1
ATOM 714 C CA . ALA A 1 86 ? 6.595 0.895 -8.013 1.00 85.06 86 ALA A CA 1
ATOM 715 C C . ALA A 1 86 ? 6.534 0.269 -9.418 1.00 85.06 86 ALA A C 1
ATOM 717 O O . ALA A 1 86 ? 7.153 0.773 -10.353 1.00 85.06 86 ALA A O 1
ATOM 718 N N . LEU A 1 87 ? 5.720 -0.776 -9.602 1.00 82.00 87 LEU A N 1
ATOM 719 C CA . LEU A 1 87 ? 5.507 -1.393 -10.917 1.00 82.00 87 LEU A CA 1
ATOM 720 C C . LEU A 1 87 ? 4.825 -0.439 -11.912 1.00 82.00 87 LEU A C 1
ATOM 722 O O . LEU A 1 87 ? 5.159 -0.438 -13.098 1.00 82.00 87 LEU A O 1
ATOM 726 N N . GLN A 1 88 ? 3.888 0.389 -11.440 1.00 81.56 88 GLN A N 1
ATOM 727 C CA . GLN A 1 88 ? 3.261 1.434 -12.255 1.00 81.56 88 GLN A CA 1
ATOM 728 C C . GLN A 1 88 ? 4.234 2.560 -12.620 1.00 81.56 88 GLN A C 1
ATOM 730 O O . GLN A 1 88 ? 4.167 3.067 -13.738 1.00 81.56 88 GLN A O 1
ATOM 735 N N . ALA A 1 89 ? 5.157 2.925 -11.727 1.00 81.56 89 ALA A N 1
ATOM 736 C CA . ALA A 1 89 ? 6.140 3.983 -11.964 1.00 81.56 89 ALA A CA 1
ATOM 737 C C . ALA A 1 89 ? 7.050 3.693 -13.170 1.00 81.56 89 ALA A C 1
ATOM 739 O O . ALA A 1 89 ? 7.331 4.599 -13.954 1.00 81.56 89 ALA A O 1
ATOM 740 N N . VAL A 1 90 ? 7.446 2.430 -13.360 1.00 80.62 90 VAL A N 1
ATOM 741 C CA . VAL A 1 90 ? 8.227 1.982 -14.534 1.00 80.62 90 VAL A CA 1
ATOM 742 C C . VAL A 1 90 ? 7.320 1.594 -15.707 1.00 80.62 90 VAL A C 1
ATOM 744 O O . VAL A 1 90 ? 7.762 0.981 -16.672 1.00 80.62 90 VAL A O 1
ATOM 747 N N . ARG A 1 91 ? 6.014 1.882 -15.618 1.00 74.75 91 ARG A N 1
ATOM 748 C CA . ARG A 1 91 ? 5.008 1.504 -16.619 1.00 74.75 91 ARG A CA 1
ATOM 749 C C . ARG A 1 91 ? 5.087 0.032 -17.020 1.00 74.75 91 ARG A C 1
ATOM 751 O O . ARG A 1 91 ? 4.729 -0.324 -18.133 1.00 74.75 91 ARG A O 1
ATOM 758 N N . LEU A 1 92 ? 5.480 -0.855 -16.103 1.00 73.50 92 LEU A N 1
ATOM 759 C CA . LEU A 1 92 ? 5.525 -2.297 -16.369 1.00 73.50 92 LEU A CA 1
ATOM 760 C C . LEU A 1 92 ? 4.128 -2.835 -16.747 1.00 73.50 92 LEU A C 1
ATOM 762 O O . LEU A 1 92 ? 3.976 -3.864 -17.398 1.00 73.50 92 LEU A O 1
ATOM 766 N N . THR A 1 93 ? 3.089 -2.093 -16.369 1.00 69.00 93 THR A N 1
ATOM 767 C CA . THR A 1 93 ? 1.695 -2.331 -16.739 1.00 69.00 93 THR A CA 1
ATOM 768 C C . THR A 1 93 ? 1.421 -2.238 -18.240 1.00 69.00 93 THR A C 1
ATOM 770 O O . THR A 1 93 ? 0.431 -2.805 -18.680 1.00 69.00 93 THR A O 1
ATOM 773 N N . THR A 1 94 ? 2.255 -1.560 -19.036 1.00 69.00 94 THR A N 1
ATOM 774 C CA . THR A 1 94 ? 2.085 -1.475 -20.499 1.00 69.00 94 THR A CA 1
ATOM 775 C C . THR A 1 94 ? 2.665 -2.687 -21.231 1.00 69.00 94 THR A C 1
ATOM 777 O O . THR A 1 94 ? 2.240 -2.977 -22.356 1.00 69.00 94 THR A O 1
ATOM 780 N N . LEU A 1 95 ? 3.594 -3.402 -20.580 1.00 69.62 95 LEU A N 1
ATOM 781 C CA . LEU A 1 95 ? 4.144 -4.686 -21.021 1.00 69.62 95 LEU A CA 1
ATOM 782 C C . LEU A 1 95 ? 3.243 -5.863 -20.648 1.00 69.62 95 LEU A C 1
ATOM 784 O O . LEU A 1 95 ? 3.166 -6.842 -21.392 1.00 69.62 95 LEU A O 1
ATOM 788 N N . LEU A 1 96 ? 2.568 -5.766 -19.501 1.00 70.06 96 LEU A N 1
ATOM 789 C CA . LEU A 1 96 ? 1.619 -6.768 -19.036 1.00 70.06 96 LEU A CA 1
ATOM 790 C C . LEU A 1 96 ? 0.267 -6.556 -19.722 1.00 70.06 96 LEU A C 1
ATOM 792 O O . LEU A 1 96 ? -0.454 -5.606 -19.440 1.00 70.06 96 LEU A O 1
ATOM 796 N N . CYS A 1 97 ? -0.101 -7.474 -20.608 1.00 67.75 97 CYS A N 1
ATOM 797 C CA . CYS A 1 97 ? -1.387 -7.452 -21.314 1.00 67.75 97 CYS A CA 1
ATOM 798 C C . CYS A 1 97 ? -2.597 -7.604 -20.363 1.00 67.75 97 CYS A C 1
ATOM 800 O O . CYS A 1 97 ? -3.684 -7.108 -20.656 1.00 67.75 97 CYS A O 1
ATOM 802 N N . GLN A 1 98 ? -2.412 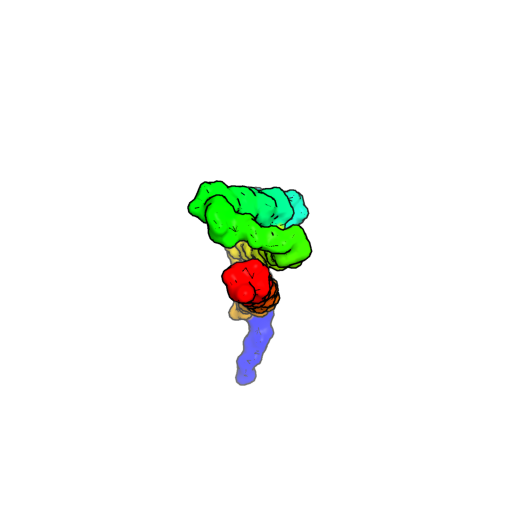-8.247 -19.206 1.00 68.81 98 GLN A N 1
ATOM 803 C CA . GLN A 1 98 ? -3.380 -8.268 -18.112 1.00 68.81 98 GLN A CA 1
ATOM 804 C C . GLN A 1 98 ? -2.683 -7.905 -16.809 1.00 68.81 98 GLN A C 1
ATOM 806 O O . GLN A 1 98 ? -1.748 -8.580 -16.377 1.00 68.81 98 GLN A O 1
ATOM 811 N N . TRP A 1 99 ? -3.160 -6.845 -16.157 1.00 67.06 99 TRP A N 1
ATOM 812 C CA . TRP A 1 99 ? -2.673 -6.520 -14.829 1.00 67.06 99 TRP A CA 1
ATOM 813 C C . TRP A 1 99 ? -3.309 -7.476 -13.819 1.00 67.06 99 TRP A C 1
ATOM 815 O O . TRP A 1 99 ? -4.538 -7.613 -13.805 1.00 67.06 99 TRP A O 1
ATOM 825 N N . PRO A 1 100 ? -2.519 -8.133 -12.960 1.00 65.00 100 PRO A N 1
ATOM 826 C CA . PRO A 1 100 ? -3.048 -9.014 -11.938 1.00 65.00 100 PRO A CA 1
ATOM 827 C C . PRO A 1 100 ? -3.701 -8.178 -10.827 1.00 65.00 100 PRO A C 1
ATOM 829 O O . PRO A 1 100 ? -3.151 -8.003 -9.744 1.00 65.00 100 PRO A O 1
ATOM 832 N N . LEU A 1 101 ? -4.909 -7.668 -11.090 1.00 63.59 101 LEU A N 1
ATOM 833 C CA . LEU A 1 101 ? -5.755 -6.941 -10.135 1.00 63.59 101 LEU A CA 1
ATOM 834 C C . LEU A 1 101 ? -5.948 -7.726 -8.830 1.00 63.59 101 LEU A C 1
ATOM 836 O O . LEU A 1 101 ? -6.118 -7.127 -7.771 1.00 63.59 101 LEU A O 1
ATOM 840 N N . TRP A 1 102 ? -5.852 -9.056 -8.888 1.00 65.62 102 TRP A N 1
ATOM 841 C CA . TRP A 1 102 ? -5.881 -9.942 -7.728 1.00 65.62 102 TRP A CA 1
ATOM 842 C C . TRP A 1 102 ? -4.716 -9.720 -6.750 1.00 65.62 102 TRP A C 1
ATOM 844 O O . TRP A 1 102 ? -4.927 -9.882 -5.550 1.00 65.62 102 TRP A O 1
ATOM 854 N N . ILE A 1 103 ? -3.530 -9.291 -7.211 1.00 72.31 103 ILE A N 1
ATOM 855 C CA . ILE A 1 103 ? -2.375 -9.020 -6.333 1.00 72.31 103 ILE A CA 1
ATOM 856 C C . ILE A 1 103 ? -2.709 -7.912 -5.336 1.00 72.31 103 ILE A C 1
ATOM 858 O O . ILE A 1 103 ? -2.316 -8.005 -4.180 1.00 72.31 103 ILE A O 1
ATOM 862 N N . PHE A 1 104 ? -3.474 -6.899 -5.749 1.00 70.44 104 PHE A N 1
ATOM 863 C CA . PHE A 1 104 ? -3.934 -5.836 -4.853 1.00 70.44 104 PHE A CA 1
ATOM 864 C C . PHE A 1 104 ? -5.297 -6.142 -4.212 1.00 70.44 104 PHE A C 1
ATOM 866 O O . PHE A 1 104 ? -5.519 -5.856 -3.036 1.00 70.44 104 PHE A O 1
ATOM 873 N N . GLY A 1 105 ? -6.209 -6.753 -4.970 1.00 75.06 105 GLY A N 1
ATOM 874 C CA . GLY A 1 105 ? -7.570 -7.039 -4.526 1.00 75.06 105 GLY A CA 1
ATOM 875 C C . GLY A 1 105 ? -7.635 -8.011 -3.349 1.00 75.06 105 GLY A C 1
ATOM 876 O O . GLY A 1 105 ? -8.424 -7.796 -2.434 1.00 75.06 105 GLY A O 1
ATOM 877 N N . VAL A 1 106 ? -6.786 -9.044 -3.320 1.00 80.19 106 VAL A N 1
ATOM 878 C CA . VAL A 1 106 ? -6.776 -10.027 -2.223 1.00 80.19 106 VAL A CA 1
ATOM 879 C C . VAL A 1 106 ? -6.353 -9.387 -0.889 1.00 80.19 106 VAL A C 1
ATOM 881 O O . VAL A 1 106 ? -7.119 -9.501 0.069 1.00 80.19 106 VAL A O 1
ATOM 884 N N . PRO A 1 107 ? -5.226 -8.650 -0.797 1.00 80.75 107 PRO A N 1
ATOM 885 C CA . PRO A 1 107 ? -4.883 -7.894 0.409 1.00 80.75 107 PRO A CA 1
ATOM 886 C C . PRO A 1 107 ? -5.962 -6.900 0.844 1.00 80.75 107 PRO A C 1
ATOM 888 O O . PRO A 1 107 ? -6.230 -6.777 2.036 1.00 80.75 107 PRO A O 1
ATOM 891 N N . LEU A 1 108 ? -6.616 -6.215 -0.101 1.00 78.94 108 LEU A N 1
ATOM 892 C CA . LEU A 1 108 ? -7.698 -5.279 0.214 1.00 78.94 108 LEU A C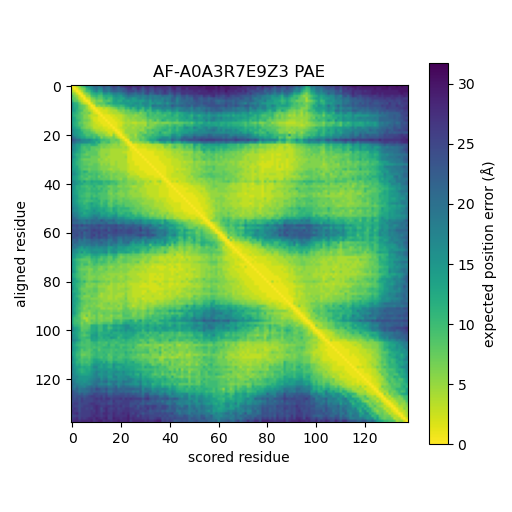A 1
ATOM 893 C C . LEU A 1 108 ? -8.912 -5.985 0.833 1.00 78.94 108 LEU A C 1
ATOM 895 O O . LEU A 1 108 ? -9.478 -5.497 1.810 1.00 78.94 108 LEU A O 1
ATOM 899 N N . LEU A 1 109 ? -9.305 -7.137 0.288 1.00 82.38 109 LEU A N 1
ATOM 900 C CA . LEU A 1 109 ? -10.415 -7.933 0.811 1.00 82.38 109 LEU A CA 1
ATOM 901 C C . LEU A 1 109 ? -10.101 -8.511 2.195 1.00 82.38 109 LEU A C 1
ATOM 903 O O . LEU A 1 109 ? -10.960 -8.477 3.075 1.00 82.38 109 LEU A O 1
ATOM 907 N N . LEU A 1 110 ? -8.875 -8.999 2.406 1.00 83.56 110 LEU A N 1
ATOM 908 C CA . LEU A 1 110 ? -8.417 -9.470 3.717 1.00 83.56 110 LEU A CA 1
ATOM 909 C C . LEU A 1 110 ? -8.447 -8.341 4.749 1.00 83.56 110 LEU A C 1
ATOM 911 O O . LEU A 1 110 ? -8.979 -8.524 5.846 1.00 83.56 110 LEU A O 1
ATOM 915 N N . TRP A 1 111 ? -7.972 -7.156 4.362 1.00 86.12 111 TRP A N 1
ATOM 916 C CA . TRP A 1 111 ? -8.029 -5.970 5.204 1.00 86.12 111 TRP A CA 1
ATOM 917 C C . TRP A 1 111 ? -9.469 -5.577 5.552 1.00 86.12 111 TRP A C 1
ATOM 919 O O . TRP A 1 111 ? -9.773 -5.364 6.723 1.00 86.12 111 TRP A O 1
ATOM 929 N N . LEU A 1 112 ? -10.378 -5.536 4.569 1.00 83.62 112 LEU A N 1
ATOM 930 C CA . LEU A 1 112 ? -11.797 -5.222 4.785 1.00 83.62 112 LEU A CA 1
ATOM 931 C C . LEU A 1 112 ? -12.472 -6.228 5.721 1.00 83.62 112 LEU A C 1
ATOM 933 O O . LEU A 1 112 ? -13.210 -5.830 6.623 1.00 83.62 112 LEU A O 1
ATOM 937 N N . ASN A 1 113 ? -12.194 -7.519 5.538 1.00 84.31 113 ASN A N 1
ATOM 938 C CA . ASN A 1 113 ? -12.734 -8.569 6.392 1.00 84.31 113 ASN A CA 1
ATOM 939 C C . ASN A 1 113 ? -12.267 -8.394 7.846 1.00 84.31 113 ASN A C 1
ATOM 941 O O . ASN A 1 113 ? -13.071 -8.373 8.777 1.00 84.31 113 ASN A O 1
ATOM 945 N N . LYS A 1 114 ? -10.966 -8.154 8.039 1.00 80.00 114 LYS A N 1
ATOM 946 C CA . LYS A 1 114 ? -10.383 -7.923 9.364 1.00 80.00 114 LYS A CA 1
ATOM 947 C C . LYS A 1 114 ? -10.834 -6.614 10.000 1.00 80.00 114 LYS A C 1
ATOM 949 O O . LYS A 1 114 ? -11.059 -6.581 11.206 1.00 80.00 114 LYS A O 1
ATOM 954 N N . ALA A 1 115 ? -11.044 -5.559 9.219 1.00 79.00 115 ALA A N 1
ATOM 955 C CA . ALA A 1 115 ? -11.668 -4.333 9.705 1.00 79.00 115 ALA A CA 1
ATOM 956 C C . ALA A 1 115 ? -13.104 -4.591 10.200 1.00 79.00 115 ALA A C 1
ATOM 958 O O . ALA A 1 115 ? -13.494 -4.073 11.248 1.00 79.00 115 ALA A O 1
ATOM 959 N N . GLY A 1 116 ? -13.868 -5.434 9.496 1.00 77.50 116 GLY A N 1
ATOM 960 C CA . GLY A 1 116 ? -15.202 -5.877 9.905 1.00 77.50 116 GLY A CA 1
ATOM 961 C C . GLY A 1 116 ? -15.208 -6.669 11.217 1.00 77.50 116 GLY A C 1
ATOM 962 O O . GLY A 1 116 ? -15.991 -6.349 12.115 1.00 77.50 116 GLY A O 1
ATOM 963 N N . ASP A 1 117 ? -14.304 -7.643 11.364 1.00 79.06 117 ASP A N 1
ATOM 964 C CA . ASP A 1 117 ? -14.125 -8.420 12.603 1.00 79.06 117 ASP A CA 1
ATOM 965 C C . ASP A 1 117 ? -13.852 -7.504 13.800 1.00 79.06 117 ASP A C 1
ATOM 967 O O . ASP A 1 117 ? -14.467 -7.618 14.862 1.00 79.06 117 ASP A O 1
ATOM 971 N N . VAL A 1 118 ? -12.962 -6.540 13.590 1.00 74.19 118 VAL A N 1
ATOM 972 C CA . VAL A 1 118 ? -12.538 -5.568 14.590 1.00 74.19 118 VAL A CA 1
ATOM 973 C C . VAL A 1 118 ? -13.732 -4.698 15.013 1.00 74.19 118 VAL A C 1
ATOM 975 O O . VAL A 1 118 ? -14.035 -4.612 16.208 1.00 74.19 118 VAL A O 1
ATOM 978 N N . ILE A 1 119 ? -14.501 -4.143 14.064 1.00 76.00 119 ILE A N 1
ATOM 979 C CA . ILE A 1 119 ? -15.739 -3.386 14.350 1.00 76.00 119 ILE A CA 1
ATOM 980 C C . ILE A 1 119 ? -16.736 -4.226 15.154 1.00 76.00 119 ILE A C 1
ATOM 982 O O . ILE A 1 119 ? -17.316 -3.730 16.125 1.00 76.00 119 ILE A O 1
ATOM 986 N N 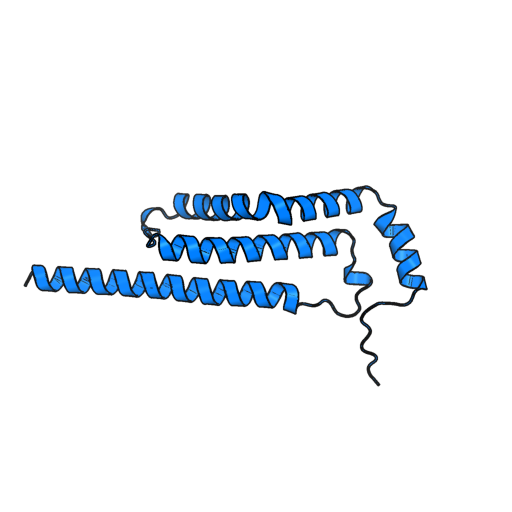. ARG A 1 120 ? -16.928 -5.494 14.776 1.00 73.44 120 ARG A N 1
ATOM 987 C CA . ARG A 1 120 ? -17.832 -6.416 15.469 1.00 73.44 120 ARG A CA 1
ATOM 988 C C . ARG A 1 120 ? -17.382 -6.657 16.907 1.00 73.44 120 ARG A C 1
ATOM 990 O O . ARG A 1 120 ? -18.212 -6.599 17.810 1.00 73.44 120 ARG A O 1
ATOM 997 N N . GLU A 1 121 ? -16.092 -6.862 17.143 1.00 70.75 121 GLU A N 1
ATOM 998 C CA . GLU A 1 121 ? -15.561 -7.078 18.489 1.00 70.75 121 GLU A CA 1
ATOM 999 C C . GLU A 1 121 ? -15.766 -5.851 19.392 1.00 70.75 121 GLU A C 1
ATOM 1001 O O . GLU A 1 121 ? -16.203 -5.973 20.540 1.00 70.75 121 GLU A O 1
ATOM 1006 N N . VAL A 1 122 ? -15.544 -4.644 18.863 1.00 68.56 122 VAL A N 1
ATOM 1007 C CA . VAL A 1 122 ? -15.818 -3.405 19.607 1.00 68.56 122 VAL A CA 1
ATOM 1008 C C . VAL A 1 122 ? -17.306 -3.198 19.854 1.00 68.56 122 VAL A C 1
ATOM 1010 O O . VAL A 1 122 ? -17.682 -2.766 20.947 1.00 68.56 122 VAL A O 1
ATOM 1013 N N . ALA A 1 123 ? -18.164 -3.520 18.885 1.00 70.31 123 ALA A N 1
ATOM 1014 C CA . ALA A 1 123 ? -19.610 -3.450 19.062 1.00 70.31 123 ALA A CA 1
ATOM 1015 C C . ALA A 1 123 ? -20.089 -4.407 20.167 1.00 70.31 123 ALA A C 1
ATOM 1017 O O . ALA A 1 123 ? -20.838 -3.987 21.049 1.00 70.31 123 ALA A O 1
ATOM 1018 N N . VAL A 1 124 ? -19.597 -5.653 20.179 1.00 69.12 124 VAL A N 1
ATOM 1019 C CA . VAL A 1 124 ? -19.925 -6.659 21.203 1.00 69.12 124 VAL A CA 1
ATOM 1020 C C . VAL A 1 124 ? -19.440 -6.221 22.586 1.00 69.12 124 VAL A C 1
ATOM 1022 O O . VAL A 1 124 ? -20.223 -6.247 23.534 1.00 69.12 124 VAL A O 1
ATOM 1025 N N . ARG A 1 125 ? -18.196 -5.737 22.721 1.00 65.50 125 ARG A N 1
ATOM 1026 C CA . ARG A 1 125 ? -17.671 -5.260 24.017 1.00 65.50 125 ARG A CA 1
ATOM 1027 C C . ARG A 1 125 ? -18.417 -4.025 24.531 1.00 65.50 125 ARG A C 1
ATOM 1029 O O . ARG A 1 125 ? -18.672 -3.926 25.727 1.00 65.50 125 ARG A O 1
ATOM 1036 N N . ARG A 1 126 ? -18.827 -3.102 23.650 1.00 64.56 126 ARG A N 1
ATOM 1037 C CA . ARG A 1 126 ? -19.688 -1.963 24.030 1.00 64.56 126 ARG A CA 1
ATOM 1038 C C . ARG A 1 126 ? -21.094 -2.403 24.440 1.00 64.56 126 ARG A C 1
ATOM 1040 O O . ARG A 1 126 ? -21.656 -1.803 25.350 1.00 64.56 126 ARG A O 1
ATOM 1047 N N . GLY A 1 127 ? -21.657 -3.416 23.782 1.00 63.03 127 GLY A N 1
ATOM 1048 C CA . GLY A 1 127 ? -22.944 -4.009 24.153 1.00 63.03 127 GLY A CA 1
ATOM 1049 C C . GLY A 1 127 ? -22.888 -4.685 25.523 1.00 63.03 127 GLY A C 1
ATOM 1050 O O . GLY A 1 127 ? -23.700 -4.374 26.387 1.00 63.03 127 GLY A O 1
ATOM 1051 N N . SER A 1 128 ? -21.868 -5.515 25.750 1.00 61.19 128 SER A N 1
ATOM 1052 C CA . SER A 1 128 ? -21.641 -6.220 27.018 1.00 61.19 128 SER A CA 1
ATOM 1053 C C . SER A 1 128 ? -21.352 -5.269 28.190 1.00 61.19 128 SER A C 1
ATOM 1055 O O . SER A 1 128 ? -21.862 -5.462 29.290 1.00 61.19 128 SER A O 1
ATOM 1057 N N . ALA A 1 129 ? -20.608 -4.181 27.960 1.00 59.66 129 ALA A N 1
ATOM 1058 C CA . ALA A 1 129 ? -20.390 -3.160 28.985 1.00 59.66 129 ALA A CA 1
ATOM 1059 C C . ALA A 1 129 ? -21.691 -2.443 29.396 1.00 59.66 129 ALA A C 1
ATOM 1061 O O . ALA A 1 129 ? -21.856 -2.089 30.561 1.00 59.66 129 ALA A O 1
ATOM 1062 N N . LYS A 1 130 ? -22.629 -2.240 28.458 1.00 59.97 130 LYS A N 1
ATOM 1063 C CA . LYS A 1 130 ? -23.938 -1.640 28.759 1.00 59.97 130 LYS A CA 1
ATOM 1064 C C . LYS A 1 130 ? -24.845 -2.587 29.542 1.00 59.97 130 LYS A C 1
ATOM 1066 O O . LYS A 1 130 ? -25.550 -2.117 30.426 1.00 59.97 130 LYS A O 1
ATOM 1071 N N . THR A 1 131 ? -24.823 -3.887 29.244 1.00 59.19 131 THR A N 1
ATOM 1072 C CA . THR A 1 131 ? -25.622 -4.879 29.983 1.00 59.19 131 THR A CA 1
ATOM 1073 C C . THR A 1 131 ? -25.101 -5.088 31.403 1.00 59.19 131 THR A C 1
ATOM 1075 O O . THR A 1 131 ? -25.902 -5.099 32.329 1.00 59.19 131 THR A O 1
ATOM 1078 N N . LEU A 1 132 ? -23.777 -5.140 31.599 1.00 54.62 132 LEU A N 1
ATOM 1079 C CA . LEU A 1 132 ? -23.177 -5.243 32.937 1.00 54.62 132 LEU A CA 1
ATOM 1080 C C . LEU A 1 132 ? -23.463 -4.010 33.803 1.00 54.62 132 LEU A C 1
ATOM 1082 O O . LEU A 1 132 ? -23.740 -4.141 34.988 1.00 54.62 132 LEU A O 1
ATOM 1086 N N . LEU A 1 133 ? -23.426 -2.805 33.224 1.00 56.84 133 LEU A N 1
ATOM 1087 C CA . LEU A 1 133 ? -23.809 -1.591 33.952 1.00 56.84 133 LEU A CA 1
ATOM 1088 C C . LEU A 1 133 ? -25.286 -1.602 34.359 1.00 56.84 133 LEU A C 1
ATOM 1090 O O . LEU A 1 133 ? -25.598 -1.124 35.441 1.00 56.84 133 LEU A O 1
ATOM 1094 N N . PHE A 1 134 ? -26.170 -2.153 33.522 1.00 56.56 134 PHE A N 1
ATOM 1095 C CA . PHE A 1 134 ? -27.595 -2.253 33.829 1.00 56.56 134 PHE A CA 1
ATOM 1096 C C . PHE A 1 134 ? -27.852 -3.205 35.007 1.00 56.56 134 PHE A C 1
ATOM 1098 O O . PHE A 1 134 ? -28.535 -2.808 35.945 1.00 56.56 134 PHE A O 1
ATOM 1105 N N . GLU A 1 135 ? -27.231 -4.392 35.010 1.00 53.12 135 GLU A N 1
ATOM 1106 C CA . GLU A 1 135 ? -27.345 -5.385 36.097 1.00 53.12 135 GLU A CA 1
ATOM 1107 C C . GLU A 1 135 ? -26.802 -4.901 37.450 1.00 53.12 135 GLU A C 1
ATOM 1109 O O . GLU A 1 135 ? -27.273 -5.348 38.485 1.00 53.12 135 GLU A O 1
ATOM 1114 N N . ILE A 1 136 ? -25.819 -3.996 37.472 1.00 57.25 136 ILE A N 1
ATOM 1115 C CA . ILE A 1 136 ? -25.270 -3.452 38.729 1.00 57.25 136 ILE A CA 1
ATOM 1116 C C . ILE A 1 136 ? -26.180 -2.357 39.316 1.00 57.25 136 ILE A C 1
ATOM 1118 O O . ILE A 1 136 ? -26.118 -2.067 40.510 1.00 57.25 136 ILE A O 1
ATOM 1122 N N . THR A 1 137 ? -27.001 -1.714 38.482 1.00 53.62 137 THR A N 1
ATOM 1123 C CA . THR A 1 137 ? -27.857 -0.581 38.881 1.00 53.62 137 THR A CA 1
ATOM 1124 C C . THR A 1 137 ? -29.305 -0.950 39.211 1.00 53.62 137 THR A C 1
ATOM 1126 O O . THR A 1 137 ? -30.033 -0.086 39.700 1.00 53.62 137 THR A O 1
ATOM 1129 N N . THR A 1 138 ? -29.723 -2.188 38.942 1.00 49.28 138 THR A N 1
ATOM 1130 C CA . THR A 1 138 ? -31.048 -2.741 39.280 1.00 49.28 138 THR A CA 1
ATOM 1131 C C . THR A 1 138 ? -30.942 -3.728 40.425 1.00 49.28 138 THR A C 1
ATOM 1133 O O . THR A 1 138 ? -31.771 -3.635 41.354 1.00 49.28 138 THR A O 1
#

Sequence (138 aa):
MVEVCVVKSPADFQDWWVTEMNAGYQLYLCVLLLFFSLVIAMPMARLTFFLLHSLTPDRWKWPGEARTMILWETYWLFRVGLFCAALQAVRLTTLLCQWPLWIFGVPLLLWLNKAGDVIREVAVRRGSAKTLLFEITT

Solvent-accessible surface area (backbone atoms only — not comparable to full-atom values): 7417 Å² total; per-residue (Å²): 131,86,75,82,51,57,60,58,56,74,66,57,51,52,50,46,47,62,60,43,62,64,37,62,65,34,48,50,52,20,53,50,29,43,48,37,24,74,69,39,18,58,59,50,34,54,47,53,52,50,51,54,39,73,76,35,63,89,78,61,81,66,57,71,64,53,51,52,54,47,46,52,38,44,20,51,38,41,22,50,50,29,42,51,49,19,42,51,53,54,45,49,60,79,43,27,69,56,73,69,61,61,73,56,47,52,45,50,51,53,35,52,51,46,51,49,53,41,52,50,51,54,51,50,53,54,51,51,55,52,53,56,54,50,68,75,74,108

Mean predicted aligned error: 10.97 Å

Radius of gyration: 21.99 Å; Cα contacts (8 Å, |Δi|>4): 99; chains: 1; bounding box: 48×31×69 Å

pLDDT: mean 74.43, std 11.08, range [37.81, 90.12]

Foldseek 3Di:
DPPQQFFDDPVVVVVLCVPLVVPVVLVVLLVVLLVCLPPVLLVVLVVVVVVVCVVCVPVDPFDPVLVVQLSVLSSVLSSLVSNVVSCVSSPVVVRGPDDPVVSNVVSVVVNVVSVVVRVVVVVVVVVVVVVVVVVVVD

Organism: Aphanomyces astaci (NCBI:txid112090)

Secondary structure (DSSP, 8-state):
-----SB--HHHHHHHIIIIISSHHHHHHHHHHHHIIIIIHHHHHHHHHHHHHHH-GGG----HHHHHHHHHHHHHHHHHHHHHHHHHHTTGGGTBSS--HHHHHHHHHHHHHHHHHHHHHHHHHHHHHHHHHHHHH-